Protein AF-A0A935G0Y0-F1 (afdb_monomer)

Radius of gyration: 30.8 Å; Cα contacts (8 Å, |Δi|>4): 189; chains: 1; bounding box: 81×38×90 Å

Secondary structure (DSSP, 8-state):
----------------SS--S-S-------------S--TTSTTTTHHHHHHHHHTS--PPPTTHHHHHHHHHHHHHHHHHHHHHHH-HHHHHHHHHHHHTT--HHHHHHHH-S--TT-SEEEESS-SSSSEEEEEE-SSTTEEEEEEE-S-SSSEEEEEEEEPPP----

pLDDT: mean 74.21, std 23.84, range [34.72, 98.06]

Mean predicted aligned error: 16.22 Å

Sequence (170 aa):
MKDVAGSDCNHNESSSDMIALARAVHIRLYIYPPVRERNLTMIRMTLPLLTACVLLACSSPNPDAGKTEALKRAVQQAHKLFEMTQADSMANASFYSLHQMGGTGIHYLVASLPDRDVIECYEEGKPKGPWCVVVRNGPGDMDITIEGYGAQTDSPVVSRVARLGEPKRF

Foldseek 3Di:
DDDDDDDDDDDDDDPDPPPPDPDDDDDPPDDDDDDDDDPPPPVVPPVVVVVVVVVVPPCDPDPCPLLLVLLVVLLVVLQVLQQVLAVDVVSVVVVVVCVVVVHDSQNSSVVPDPDCPSFVAEEEDFDPAASHWYWYDDPDPQKIKIFTGHNDRPDGPDIDIHGHHDNDDD

Structure (mmCIF, N/CA/C/O backbone):
data_AF-A0A935G0Y0-F1
#
_entry.id   AF-A0A935G0Y0-F1
#
loop_
_atom_site.group_PDB
_atom_site.id
_atom_site.type_symbol
_atom_site.label_atom_id
_atom_site.label_alt_id
_atom_site.label_comp_id
_atom_site.label_asym_id
_atom_site.label_entity_id
_atom_site.label_seq_id
_atom_site.pdbx_PDB_ins_code
_atom_site.Cartn_x
_atom_site.Cartn_y
_atom_site.Cartn_z
_atom_site.occupancy
_atom_site.B_iso_or_equiv
_atom_site.auth_seq_id
_atom_site.auth_comp_id
_atom_site.auth_asym_id
_atom_site.auth_atom_id
_atom_site.pdbx_PDB_model_num
ATOM 1 N N . MET A 1 1 ? 19.397 -6.035 69.746 1.00 39.53 1 MET A N 1
ATOM 2 C CA . MET A 1 1 ? 19.226 -4.612 70.119 1.00 39.53 1 MET A CA 1
ATOM 3 C C . MET A 1 1 ? 18.164 -4.071 69.185 1.00 39.53 1 MET A C 1
ATOM 5 O O . MET A 1 1 ? 18.361 -4.165 67.985 1.00 39.53 1 MET A O 1
ATOM 9 N N . LYS A 1 2 ? 16.936 -3.965 69.702 1.00 39.53 2 LYS A N 1
ATOM 10 C CA . LYS A 1 2 ? 16.273 -2.690 70.040 1.00 39.53 2 LYS A CA 1
ATOM 11 C C . LYS A 1 2 ? 16.147 -1.800 68.795 1.00 39.53 2 LYS A C 1
ATOM 13 O O . LYS A 1 2 ? 17.167 -1.314 68.332 1.00 39.53 2 LYS A O 1
ATOM 18 N N . ASP A 1 3 ? 15.006 -1.738 68.115 1.00 34.81 3 ASP A N 1
ATOM 19 C CA . ASP A 1 3 ? 13.666 -1.265 68.530 1.00 34.81 3 ASP A CA 1
ATOM 20 C C . ASP A 1 3 ? 13.423 0.167 68.033 1.00 34.81 3 ASP A C 1
ATOM 22 O O . ASP A 1 3 ? 14.221 1.044 68.348 1.00 34.81 3 ASP A O 1
ATOM 26 N N . VAL A 1 4 ? 12.253 0.346 67.389 1.00 43.53 4 VAL A N 1
ATOM 27 C CA . VAL A 1 4 ? 11.274 1.436 67.639 1.00 43.53 4 VAL A CA 1
ATOM 28 C C . VAL A 1 4 ? 11.680 2.825 67.104 1.00 43.53 4 VAL A C 1
ATOM 30 O O . VAL A 1 4 ? 12.826 3.228 67.202 1.00 43.53 4 VAL A O 1
ATOM 33 N N . ALA A 1 5 ? 10.848 3.669 66.494 1.00 40.69 5 ALA A N 1
ATOM 34 C CA . ALA A 1 5 ? 9.405 3.844 66.282 1.00 40.69 5 ALA A CA 1
ATOM 35 C C . ALA A 1 5 ? 9.252 4.568 64.918 1.00 40.69 5 ALA A C 1
ATOM 37 O O . ALA A 1 5 ? 10.201 5.198 64.465 1.00 40.69 5 ALA A O 1
ATOM 38 N N . GLY A 1 6 ? 8.128 4.594 64.211 1.00 34.72 6 GLY A N 1
ATOM 39 C CA . GLY A 1 6 ? 6.749 4.305 64.579 1.00 34.72 6 GLY A CA 1
ATOM 40 C C . GLY A 1 6 ? 5.828 5.406 64.031 1.00 34.72 6 GLY A C 1
ATOM 41 O O . GLY A 1 6 ? 6.295 6.476 63.640 1.00 34.72 6 GLY A O 1
ATOM 42 N N . SER A 1 7 ? 4.527 5.115 64.099 1.00 37.47 7 SER A N 1
ATOM 43 C CA . SER A 1 7 ? 3.366 5.994 63.893 1.00 37.47 7 SER A CA 1
ATOM 44 C C . SER A 1 7 ? 2.944 6.202 62.431 1.00 37.47 7 SER A C 1
ATOM 46 O O . SER A 1 7 ? 3.523 7.009 61.714 1.00 37.47 7 SER A O 1
ATOM 48 N N . ASP A 1 8 ? 2.049 5.385 61.869 1.00 39.25 8 ASP A N 1
ATOM 49 C CA . ASP A 1 8 ? 0.606 5.188 62.150 1.00 39.25 8 ASP A CA 1
ATOM 50 C C . ASP A 1 8 ? -0.284 6.378 61.766 1.00 39.25 8 ASP A C 1
ATOM 52 O O . ASP A 1 8 ? -0.199 7.445 62.371 1.00 39.25 8 ASP A O 1
ATOM 56 N N . CYS A 1 9 ? -1.190 6.127 60.810 1.00 34.88 9 CYS A N 1
ATOM 57 C CA . CYS A 1 9 ? -2.666 6.177 60.913 1.00 34.88 9 CYS A CA 1
ATOM 58 C C . CYS A 1 9 ? -3.256 6.509 59.517 1.00 34.88 9 CYS A C 1
ATOM 60 O O . CYS A 1 9 ? -3.007 7.591 59.007 1.00 34.88 9 CYS A O 1
ATOM 62 N N . ASN A 1 10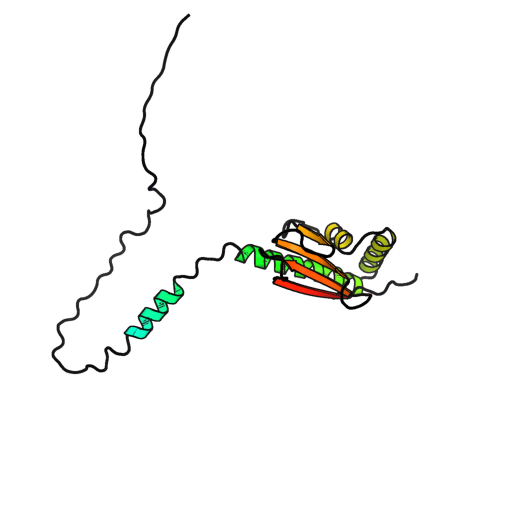 ? -3.871 5.591 58.761 1.00 36.44 10 ASN A N 1
ATOM 63 C CA . ASN A 1 10 ? -5.182 4.926 58.911 1.00 36.44 10 ASN A CA 1
ATOM 64 C C . ASN A 1 10 ? -6.326 5.649 58.149 1.00 36.44 10 ASN A C 1
ATOM 66 O O . ASN A 1 10 ? -6.361 6.873 58.130 1.00 36.44 10 ASN A O 1
ATOM 70 N N . HIS A 1 11 ? -7.294 4.851 57.665 1.00 37.62 11 HIS A N 1
ATOM 71 C CA . HIS A 1 11 ? -8.537 5.141 56.907 1.00 37.62 11 HIS A CA 1
ATOM 72 C C . HIS A 1 11 ? -8.355 5.123 55.378 1.00 37.62 11 HIS A C 1
ATOM 74 O O . HIS A 1 11 ? -7.794 6.042 54.801 1.00 37.62 11 HIS A O 1
ATOM 80 N N . ASN A 1 12 ? -8.610 4.020 54.668 1.00 36.00 12 ASN A N 1
ATOM 81 C CA . ASN A 1 12 ? -9.831 3.209 54.539 1.00 36.00 12 ASN A CA 1
ATOM 82 C C . ASN A 1 12 ? -10.977 3.964 53.840 1.00 36.00 12 ASN A C 1
ATOM 84 O O . ASN A 1 12 ? -11.366 5.046 54.258 1.00 36.00 12 ASN A O 1
ATOM 88 N N . GLU A 1 13 ? -11.515 3.280 52.832 1.00 35.22 13 GLU A N 1
ATOM 89 C CA . GLU A 1 13 ? -12.767 3.510 52.107 1.00 35.22 13 GLU A CA 1
ATOM 90 C C . GLU A 1 13 ? -12.809 4.389 50.846 1.00 35.22 13 GLU A C 1
ATOM 92 O O . GLU A 1 13 ? -12.416 5.547 50.785 1.00 35.22 13 GLU A O 1
ATOM 97 N N . SER A 1 14 ? -13.504 3.772 49.888 1.00 40.97 14 SER A N 1
ATOM 98 C CA . SER A 1 14 ? -14.473 4.380 48.986 1.00 40.97 14 SER A CA 1
ATOM 99 C C . SER A 1 14 ? -13.982 4.782 47.601 1.00 40.97 14 SER A C 1
ATOM 101 O O . SER A 1 14 ? -13.771 5.936 47.245 1.00 40.97 14 SER A O 1
ATOM 103 N N . SER A 1 15 ? -13.923 3.741 46.770 1.00 46.38 15 SER A N 1
ATOM 104 C CA . SER A 1 15 ? -14.570 3.679 45.455 1.00 46.38 15 SER A CA 1
ATOM 105 C C . SER A 1 15 ? -15.787 4.623 45.323 1.00 46.38 15 SER A C 1
ATOM 107 O O . SER A 1 15 ? -16.926 4.197 45.482 1.00 46.38 15 SER A O 1
ATOM 109 N N . SER A 1 16 ? -15.567 5.919 45.070 1.00 40.09 16 SER A N 1
ATOM 110 C CA . SER A 1 16 ? -16.674 6.866 44.830 1.00 40.09 16 SER A CA 1
ATOM 111 C C . SER A 1 16 ? -16.300 8.219 44.198 1.00 40.09 16 SER A C 1
ATOM 113 O O . SER A 1 16 ? -17.140 9.107 44.197 1.00 40.09 16 SER A O 1
ATOM 115 N N . ASP A 1 17 ? -15.123 8.389 43.582 1.00 42.69 17 ASP A N 1
ATOM 116 C CA . ASP A 1 17 ? -14.662 9.724 43.126 1.00 42.69 17 ASP A CA 1
ATOM 117 C C . ASP A 1 17 ? -14.536 9.927 41.606 1.00 42.69 17 ASP A C 1
ATOM 119 O O . ASP A 1 17 ? -13.769 10.756 41.130 1.00 42.69 17 ASP A O 1
ATOM 123 N N . MET A 1 18 ? -15.354 9.236 40.809 1.00 37.00 18 MET A N 1
ATOM 124 C CA . MET A 1 18 ? -15.540 9.578 39.384 1.00 37.00 18 MET A CA 1
ATOM 125 C C . MET A 1 18 ? -17.025 9.687 38.998 1.00 37.00 18 MET A C 1
ATOM 127 O O . MET A 1 18 ? -17.403 9.480 37.849 1.00 37.00 18 MET A O 1
ATOM 131 N N . ILE A 1 19 ? -17.888 10.034 39.962 1.00 40.00 19 ILE A N 1
ATOM 132 C CA . ILE A 1 19 ? -19.281 10.458 39.719 1.00 40.00 19 ILE A CA 1
ATOM 133 C C . ILE A 1 19 ? -19.514 11.795 40.434 1.00 40.00 19 ILE A C 1
ATOM 135 O O . ILE A 1 19 ? -20.457 11.992 41.194 1.00 40.00 19 ILE A O 1
ATOM 139 N N . ALA A 1 20 ? -18.617 12.744 40.197 1.00 42.59 20 ALA A N 1
ATOM 140 C CA . ALA A 1 20 ? -18.758 14.116 40.651 1.00 42.59 20 ALA A CA 1
ATOM 141 C C . ALA A 1 20 ? -18.825 15.037 39.434 1.00 42.59 20 ALA A C 1
ATOM 143 O O . ALA A 1 20 ? -17.860 15.723 39.145 1.00 42.59 20 ALA A O 1
ATOM 144 N N . LEU A 1 21 ? -19.950 15.019 38.702 1.00 41.53 21 LEU A N 1
ATOM 145 C CA . LEU A 1 21 ? -20.467 16.203 37.987 1.00 41.53 21 LEU A CA 1
ATOM 146 C C . LEU A 1 21 ? -21.895 16.006 37.423 1.00 41.53 21 LEU A C 1
ATOM 148 O O . LEU A 1 21 ? -22.202 16.404 36.305 1.00 41.53 21 LEU A O 1
ATOM 152 N N . ALA A 1 22 ? -22.802 15.385 38.187 1.00 37.88 22 ALA A N 1
ATOM 153 C CA . ALA A 1 22 ? -24.200 15.202 37.762 1.00 37.88 22 ALA A CA 1
ATOM 154 C C . ALA A 1 22 ? -25.230 15.574 38.839 1.00 37.88 22 ALA A C 1
ATOM 156 O O . ALA A 1 22 ? -26.322 15.008 38.895 1.00 37.88 22 ALA A O 1
ATOM 157 N N . ARG A 1 23 ? -24.911 16.533 39.716 1.00 44.75 23 ARG A N 1
ATOM 158 C CA . ARG A 1 23 ? -25.906 17.107 40.627 1.00 44.75 23 ARG A CA 1
ATOM 159 C C . ARG A 1 23 ? -25.837 18.628 40.621 1.00 44.75 23 ARG A C 1
ATOM 161 O O . ARG A 1 23 ? -24.797 19.205 40.901 1.00 44.75 23 ARG A O 1
ATOM 168 N N . ALA A 1 24 ? -27.008 19.207 40.364 1.00 44.66 24 ALA A N 1
ATOM 169 C CA . ALA A 1 24 ? -27.386 20.612 40.485 1.00 44.66 24 ALA A CA 1
ATOM 170 C C . ALA A 1 24 ? -27.078 21.535 39.292 1.00 44.66 24 ALA A C 1
ATOM 172 O O . ALA A 1 24 ? -26.251 22.431 39.387 1.00 44.66 24 ALA A O 1
ATOM 173 N N . VAL A 1 25 ? -27.900 21.447 38.240 1.00 39.75 25 VAL A N 1
ATOM 174 C CA . VAL A 1 25 ? -28.434 22.676 37.627 1.00 39.75 25 VAL A CA 1
ATOM 175 C C . VAL A 1 25 ? -29.951 22.542 37.504 1.00 39.75 25 VAL A C 1
ATOM 177 O O . VAL A 1 25 ? -30.484 21.655 36.844 1.00 39.75 25 VAL A O 1
ATOM 180 N N . HIS A 1 26 ? -30.622 23.413 38.251 1.00 37.56 26 HIS A N 1
ATOM 181 C CA . HIS A 1 26 ? -32.061 23.570 38.413 1.00 37.56 26 HIS A CA 1
ATOM 182 C C . HIS A 1 26 ? -32.840 23.559 37.089 1.00 37.56 26 HIS A C 1
ATOM 184 O O . HIS A 1 26 ? -32.754 24.504 36.306 1.00 37.56 26 HIS A O 1
ATOM 190 N N . ILE A 1 27 ? -33.727 22.578 36.908 1.00 43.47 27 ILE A N 1
ATOM 191 C CA . ILE A 1 27 ? -34.832 22.696 35.953 1.00 43.47 27 ILE A CA 1
ATOM 192 C C . ILE A 1 27 ? -36.008 23.334 36.700 1.00 43.47 27 ILE A C 1
ATOM 194 O O . ILE A 1 27 ? -36.729 22.676 37.449 1.00 43.47 27 ILE A O 1
ATOM 198 N N . ARG A 1 28 ? -36.200 24.645 36.519 1.00 40.91 28 ARG A N 1
ATOM 199 C CA . ARG A 1 28 ? -37.453 25.326 36.880 1.00 40.91 28 ARG A CA 1
ATOM 200 C C . ARG A 1 28 ? -38.533 24.881 35.886 1.00 40.91 28 ARG A C 1
ATOM 202 O O . ARG A 1 28 ? -38.695 25.480 34.827 1.00 40.91 28 ARG A O 1
ATOM 209 N N . LEU A 1 29 ? -39.257 23.815 36.216 1.00 35.78 29 LEU A N 1
ATOM 210 C CA . LEU A 1 29 ? -40.496 23.451 35.530 1.00 35.78 29 LEU A CA 1
ATOM 211 C C . LEU A 1 29 ? -41.572 24.479 35.900 1.00 35.78 29 LEU A C 1
ATOM 213 O O . LEU A 1 29 ? -42.093 24.479 37.014 1.00 35.78 29 LEU A O 1
ATOM 217 N N . TYR A 1 30 ? -41.881 25.379 34.969 1.00 39.03 30 TYR A N 1
ATOM 218 C CA . TYR A 1 30 ? -43.071 26.221 35.044 1.00 39.03 30 TYR A CA 1
ATOM 219 C C . TYR A 1 30 ? -44.308 25.324 34.916 1.00 39.03 30 TYR A C 1
ATOM 221 O O . TYR A 1 30 ? -44.596 24.789 33.846 1.00 39.03 30 TYR A O 1
ATOM 229 N N . ILE A 1 31 ? -45.027 25.148 36.023 1.00 42.94 31 ILE A N 1
ATOM 230 C CA . ILE A 1 31 ? -46.326 24.478 36.058 1.00 42.94 31 ILE A CA 1
ATOM 231 C C . ILE A 1 31 ? -47.330 25.394 35.346 1.00 42.94 31 ILE A C 1
ATOM 233 O O . ILE A 1 31 ? -47.669 26.467 35.846 1.00 42.94 31 ILE A O 1
ATOM 237 N N . TYR A 1 32 ? -47.770 24.985 34.156 1.00 38.50 32 TYR A N 1
ATOM 238 C CA . TYR A 1 32 ? -48.890 25.604 33.445 1.00 38.50 32 TYR A CA 1
ATOM 239 C C . TYR A 1 32 ? -50.203 25.379 34.228 1.00 38.50 32 TYR A C 1
ATOM 241 O O . TYR A 1 32 ? -50.387 24.305 34.805 1.00 38.50 32 TYR A O 1
ATOM 249 N N . PRO A 1 33 ? -51.126 26.359 34.260 1.00 46.84 33 PRO A N 1
ATOM 250 C CA . PRO A 1 33 ? -52.405 26.236 34.960 1.00 46.84 33 PRO A CA 1
ATOM 251 C C . PRO A 1 33 ? -53.339 25.212 34.284 1.00 46.84 33 PRO A C 1
ATOM 253 O O . PRO A 1 33 ? -53.135 24.864 33.118 1.00 46.84 33 PRO A O 1
ATOM 256 N N . PRO A 1 34 ? -54.390 24.737 34.982 1.00 45.28 34 PRO A N 1
ATOM 257 C CA . PRO A 1 34 ? -55.296 23.729 34.444 1.00 45.28 34 PRO A CA 1
ATOM 258 C C . PRO A 1 34 ? -56.140 24.321 33.309 1.00 45.28 34 PRO A C 1
ATOM 260 O O . PRO A 1 34 ? -57.015 25.160 33.532 1.00 45.28 34 PRO A O 1
ATOM 263 N N . VAL A 1 35 ? -55.886 23.886 32.072 1.00 48.75 35 VAL A N 1
ATOM 264 C CA . VAL A 1 35 ? -56.689 24.281 30.910 1.00 48.75 35 VAL A CA 1
ATOM 265 C C . VAL A 1 35 ? -57.900 23.363 30.815 1.00 48.75 35 VAL A C 1
ATOM 267 O O . VAL A 1 35 ? -57.814 22.190 30.459 1.00 48.75 35 VAL A O 1
ATOM 270 N N . ARG A 1 36 ? -59.040 23.953 31.170 1.00 47.56 36 ARG A N 1
ATOM 271 C CA . ARG A 1 36 ? -60.396 23.461 30.948 1.00 47.56 36 ARG A CA 1
ATOM 272 C C . ARG A 1 36 ? -60.577 23.021 29.492 1.00 47.56 36 ARG A C 1
ATOM 274 O O . ARG A 1 36 ? -60.188 23.734 28.572 1.00 47.56 36 ARG A O 1
ATOM 281 N N . GLU A 1 37 ? -61.193 21.854 29.338 1.00 51.06 37 GLU A N 1
ATOM 282 C CA . GLU A 1 37 ? -61.611 21.188 28.103 1.00 51.06 37 GLU A CA 1
ATOM 283 C C . GLU A 1 37 ? -61.836 22.121 26.904 1.00 51.06 37 GLU A C 1
ATOM 285 O O . GLU A 1 37 ? -62.829 22.846 26.850 1.00 51.06 37 GLU A O 1
ATOM 290 N N . ARG A 1 38 ? -60.910 22.068 25.941 1.00 48.44 38 ARG A N 1
ATOM 291 C CA . ARG A 1 38 ? -61.087 22.275 24.489 1.00 48.44 38 ARG A CA 1
ATOM 292 C C . ARG A 1 38 ? -59.686 22.275 23.873 1.00 48.44 38 ARG A C 1
ATOM 294 O O . ARG A 1 38 ? -58.893 23.143 24.208 1.00 48.44 38 ARG A O 1
ATOM 301 N N . ASN A 1 39 ? -59.415 21.322 22.975 1.00 44.38 39 ASN A N 1
ATOM 302 C CA . ASN A 1 39 ? -58.200 21.145 22.145 1.00 44.38 39 ASN A CA 1
ATOM 303 C C . ASN A 1 39 ? -57.325 19.925 22.485 1.00 44.38 39 ASN A C 1
ATOM 305 O O . ASN A 1 39 ? -56.141 20.030 22.794 1.00 44.38 39 ASN A O 1
ATOM 309 N N . LEU A 1 40 ? -57.900 18.734 22.288 1.00 47.12 40 LEU A N 1
ATOM 310 C CA . LEU A 1 40 ? -57.194 17.445 22.214 1.00 47.12 40 LEU A CA 1
ATOM 311 C C . LEU A 1 40 ? -56.223 17.319 21.012 1.00 47.12 40 LEU A C 1
ATOM 313 O O . LEU A 1 40 ? -55.554 16.300 20.860 1.00 47.12 40 LEU A O 1
ATOM 317 N N . THR A 1 41 ? -56.142 18.316 20.130 1.00 45.66 41 THR A N 1
ATOM 318 C CA . THR A 1 41 ? -55.368 18.262 18.878 1.00 45.66 41 THR A CA 1
ATOM 319 C C . THR A 1 41 ? -53.908 18.702 19.009 1.00 45.66 41 THR A C 1
ATOM 321 O O . THR A 1 41 ? -53.107 18.347 18.151 1.00 45.66 41 THR A O 1
ATOM 324 N N . MET A 1 42 ? -53.517 19.409 20.076 1.00 44.75 42 MET A N 1
ATOM 325 C CA . MET A 1 42 ? -52.153 19.958 20.208 1.00 44.75 42 MET A CA 1
ATOM 326 C C . MET A 1 42 ? -51.176 19.039 20.974 1.00 44.75 42 MET A C 1
ATOM 328 O O . MET A 1 42 ? -49.969 19.251 20.942 1.00 44.75 42 MET A O 1
ATOM 332 N N . ILE A 1 43 ? -51.668 17.971 21.613 1.00 45.06 43 ILE A N 1
ATOM 333 C CA . ILE A 1 43 ? -50.838 17.009 22.372 1.00 45.06 43 ILE A CA 1
ATOM 334 C C . ILE A 1 43 ? -50.196 15.947 21.453 1.00 45.06 43 ILE A C 1
ATOM 336 O O . ILE A 1 43 ? -49.221 15.298 21.821 1.00 45.06 43 ILE A O 1
ATOM 340 N N . ARG A 1 44 ? -50.672 15.798 20.208 1.00 45.16 44 ARG A N 1
ATOM 341 C CA . ARG A 1 44 ? -50.133 14.818 19.244 1.00 45.16 44 ARG A CA 1
ATOM 342 C C . ARG A 1 44 ? -48.814 15.222 18.568 1.00 45.16 44 ARG A C 1
ATOM 344 O O . ARG A 1 44 ? -48.257 14.396 17.855 1.00 45.16 44 ARG A O 1
ATOM 351 N N . MET A 1 45 ? -48.298 16.437 18.782 1.00 45.66 45 MET A N 1
ATOM 352 C CA . MET A 1 45 ? -47.089 16.926 18.089 1.00 45.66 45 MET A CA 1
ATOM 353 C C . MET A 1 45 ? -45.848 17.129 18.966 1.00 45.66 45 MET A C 1
ATOM 355 O O . MET A 1 45 ? -44.759 17.297 18.427 1.00 45.66 45 MET A O 1
ATOM 359 N N . THR A 1 46 ? -45.955 17.061 20.293 1.00 47.94 46 THR A N 1
ATOM 360 C CA . THR A 1 46 ? -44.796 17.231 21.195 1.00 47.94 46 THR A CA 1
ATOM 361 C C . THR A 1 46 ? -44.120 15.916 21.584 1.00 47.94 46 THR A C 1
ATOM 363 O O . THR A 1 46 ? -42.955 15.917 21.973 1.00 47.94 46 THR A O 1
ATOM 366 N N . LEU A 1 47 ? -44.807 14.782 21.412 1.00 43.84 47 LEU A N 1
ATOM 367 C CA . LEU A 1 47 ? -44.256 13.450 21.664 1.00 43.84 47 LEU A CA 1
ATOM 368 C C . LEU A 1 47 ? -43.127 13.013 20.696 1.00 43.84 47 LEU A C 1
ATOM 370 O O . LEU A 1 47 ? -42.166 12.432 21.193 1.00 43.84 47 LEU A O 1
ATOM 374 N N . PRO A 1 48 ? -43.151 13.303 19.372 1.00 51.50 48 PRO A N 1
ATOM 375 C CA . PRO A 1 48 ? -42.095 12.839 18.464 1.00 51.50 48 PRO A CA 1
ATOM 376 C C . PRO A 1 48 ? -40.766 13.599 18.609 1.00 51.50 48 PRO A C 1
ATOM 378 O O . PRO A 1 48 ? -39.719 13.071 18.241 1.00 51.50 48 PRO A O 1
ATOM 381 N N . LEU A 1 49 ? -40.773 14.820 19.159 1.00 47.84 49 LEU A N 1
ATOM 382 C CA . LEU A 1 49 ? -39.556 15.632 19.285 1.00 47.84 49 LEU A CA 1
ATOM 383 C C . LEU A 1 49 ? -38.660 15.162 20.444 1.00 47.84 49 LEU A C 1
ATOM 385 O O . LEU A 1 49 ? -37.437 15.222 20.358 1.00 47.84 49 LEU A O 1
ATOM 389 N N . LEU A 1 50 ? -39.266 14.643 21.516 1.00 47.53 50 LEU A N 1
ATOM 390 C CA . LEU A 1 50 ? -38.547 14.128 22.685 1.00 47.53 50 LEU A CA 1
ATOM 391 C C . LEU A 1 50 ? -37.972 12.722 22.442 1.00 47.53 50 LEU A C 1
ATOM 393 O O . LEU A 1 50 ? -36.919 12.394 22.986 1.00 47.53 50 LEU A O 1
ATOM 397 N N . THR A 1 51 ? -38.596 11.916 21.572 1.00 51.47 51 THR A N 1
ATOM 398 C CA . THR A 1 51 ? -38.057 10.605 21.157 1.00 51.47 51 THR A CA 1
ATOM 399 C C . THR A 1 51 ? -36.814 10.741 20.270 1.00 51.47 51 THR A C 1
ATOM 401 O O . THR A 1 51 ? -35.916 9.907 20.348 1.00 51.47 51 THR A O 1
ATOM 404 N N . ALA A 1 52 ? -36.715 11.814 19.475 1.00 51.00 52 ALA A N 1
ATOM 405 C CA . ALA A 1 52 ? -35.546 12.085 18.637 1.00 51.00 52 ALA A CA 1
ATOM 406 C C . ALA A 1 52 ? -34.282 12.419 19.458 1.00 51.00 52 ALA A C 1
ATOM 408 O O . ALA A 1 52 ? -33.186 11.998 19.098 1.00 51.00 52 ALA A O 1
ATOM 409 N N . CYS A 1 53 ? -34.421 13.111 20.595 1.00 48.84 53 CYS A N 1
ATOM 410 C CA . CYS A 1 53 ? -33.279 13.484 21.439 1.00 48.84 53 CYS A CA 1
ATOM 411 C C . CYS A 1 53 ? -32.687 12.308 22.238 1.00 48.84 53 CYS A C 1
ATOM 413 O O . CYS A 1 53 ? -31.487 12.299 22.496 1.00 48.84 53 CYS A O 1
ATOM 415 N N . VAL A 1 54 ? -33.490 11.301 22.604 1.00 50.72 54 VAL A N 1
ATOM 416 C CA . VAL A 1 54 ? -33.002 10.119 23.346 1.00 50.72 54 VAL A CA 1
ATOM 417 C C . VAL A 1 54 ? -32.221 9.158 22.437 1.00 50.72 54 VAL A C 1
ATOM 419 O O . VAL A 1 54 ? -31.284 8.513 22.898 1.00 50.72 54 VAL A O 1
ATOM 422 N N . LEU A 1 55 ? -32.515 9.121 21.131 1.00 49.41 55 LEU A 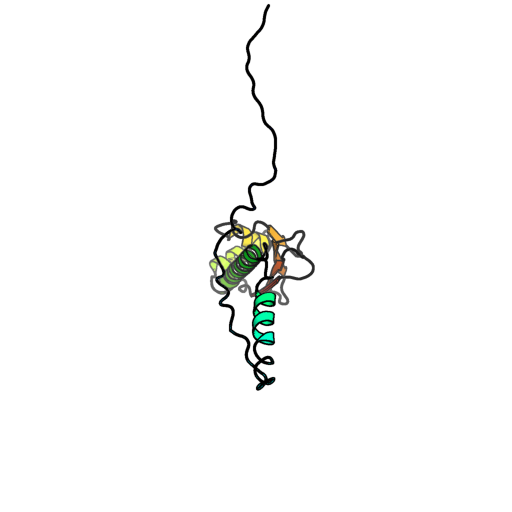N 1
ATOM 423 C CA . LEU A 1 55 ? -31.760 8.311 20.162 1.00 49.41 55 LEU A CA 1
ATOM 424 C C . LEU A 1 55 ? -30.383 8.904 19.803 1.00 49.41 55 LEU A C 1
ATOM 426 O O . LEU A 1 55 ? -29.493 8.164 19.393 1.00 49.41 55 LEU A O 1
ATOM 430 N N . LEU A 1 56 ? -30.179 10.212 19.994 1.00 50.84 56 LEU A N 1
ATOM 431 C CA . LEU A 1 56 ? -28.901 10.896 19.737 1.00 50.84 56 LEU A CA 1
ATOM 432 C C . LEU A 1 56 ? -27.908 10.823 20.913 1.00 50.84 56 LEU A C 1
ATOM 434 O O . LEU A 1 56 ? -26.742 11.162 20.741 1.00 50.84 56 LEU A O 1
ATOM 438 N N . ALA A 1 57 ? -28.336 10.371 22.096 1.00 48.22 57 ALA A N 1
ATOM 439 C CA . ALA A 1 57 ? -27.505 10.340 23.306 1.00 48.22 57 ALA A CA 1
ATOM 440 C C . ALA A 1 57 ? -26.765 9.003 23.543 1.00 48.22 57 ALA A C 1
ATOM 442 O O . ALA A 1 57 ? -26.001 8.894 24.500 1.00 48.22 57 ALA A O 1
ATOM 443 N N . CYS A 1 58 ? -26.961 7.991 22.688 1.00 45.56 58 CYS A N 1
ATOM 444 C CA . CYS A 1 58 ? -26.338 6.666 22.834 1.00 45.56 58 CYS A CA 1
ATOM 445 C C . CYS A 1 58 ? -25.152 6.401 21.893 1.00 45.56 58 CYS A C 1
ATOM 447 O O . CYS A 1 58 ? -24.645 5.281 21.866 1.00 45.56 58 CYS A O 1
ATOM 449 N N . SER A 1 59 ? -24.666 7.392 21.143 1.00 53.19 59 SER A N 1
ATOM 450 C CA . SER A 1 59 ? -23.395 7.252 20.428 1.00 53.19 59 SER A CA 1
ATOM 451 C C . SER A 1 59 ? -22.241 7.455 21.409 1.00 53.19 59 SER A C 1
ATOM 453 O O . SER A 1 59 ? -21.655 8.537 21.485 1.00 53.19 59 SER A O 1
ATOM 455 N N . SER A 1 60 ? -21.928 6.426 22.199 1.00 58.72 60 SER A N 1
ATOM 456 C CA . SER A 1 60 ? -20.631 6.366 22.865 1.00 58.72 60 SER A CA 1
ATOM 457 C C . SER A 1 60 ? -19.542 6.492 21.788 1.00 58.72 60 SER A C 1
ATOM 459 O O . SER A 1 60 ? -19.635 5.838 20.743 1.00 58.72 60 SER A O 1
ATOM 461 N N . PRO A 1 61 ? -18.539 7.369 21.968 1.00 63.75 61 PRO A N 1
ATOM 462 C CA . PRO A 1 61 ? -17.466 7.512 20.996 1.00 63.75 61 PRO A CA 1
ATOM 463 C C . PRO A 1 61 ? -16.769 6.159 20.841 1.00 63.75 61 PRO A C 1
ATOM 465 O O . PRO A 1 61 ? -16.256 5.607 21.814 1.00 63.75 61 PRO A O 1
ATOM 468 N N . ASN A 1 62 ? -16.796 5.608 19.625 1.00 68.12 62 ASN A N 1
ATOM 469 C CA . ASN A 1 62 ? -16.123 4.353 19.322 1.00 68.12 62 ASN A CA 1
ATOM 470 C C . ASN A 1 62 ? -14.615 4.548 19.583 1.00 68.12 62 ASN A C 1
ATOM 472 O O . ASN A 1 62 ? -14.004 5.372 18.892 1.00 68.12 62 ASN A O 1
ATOM 476 N N . PRO A 1 63 ? -14.005 3.830 20.547 1.00 73.50 63 PRO A N 1
ATOM 477 C CA . PRO A 1 63 ? -12.588 3.993 20.885 1.00 73.50 63 PRO A CA 1
ATOM 478 C C . PRO A 1 63 ? -11.656 3.723 19.691 1.00 73.50 63 PRO A C 1
ATOM 480 O O . PRO A 1 63 ? -10.519 4.192 19.673 1.00 73.50 63 PRO A O 1
ATOM 483 N N . ASP A 1 64 ? -12.150 3.038 18.658 1.00 81.19 64 ASP A N 1
ATOM 484 C CA . ASP A 1 64 ? -11.399 2.686 17.456 1.00 81.19 64 ASP A CA 1
ATOM 485 C C . ASP A 1 64 ? -11.516 3.705 16.309 1.00 81.19 64 ASP A C 1
ATOM 487 O O . ASP A 1 64 ? -10.867 3.554 15.267 1.00 81.19 64 ASP A O 1
ATOM 491 N N . ALA A 1 65 ? -12.301 4.777 16.476 1.00 81.69 65 ALA A N 1
ATOM 492 C CA . ALA A 1 65 ? -12.462 5.804 15.445 1.00 81.69 65 ALA A CA 1
ATOM 493 C C . ALA A 1 65 ? -11.117 6.461 15.074 1.00 81.69 65 ALA A C 1
ATOM 495 O O . ALA A 1 65 ? -10.796 6.607 13.895 1.00 81.69 65 ALA A O 1
ATOM 496 N N . GLY A 1 66 ? -10.283 6.776 16.072 1.00 87.81 66 GLY A N 1
ATOM 497 C CA . GLY A 1 66 ? -8.956 7.358 15.842 1.00 87.81 66 GLY A CA 1
ATOM 498 C C . GLY A 1 66 ? -8.001 6.414 15.103 1.00 87.81 66 GLY A C 1
ATOM 499 O O . GLY A 1 66 ? -7.292 6.837 14.188 1.00 87.81 66 GLY A O 1
ATOM 500 N N . LYS A 1 67 ? -8.028 5.119 15.442 1.00 91.06 67 LYS A N 1
ATOM 501 C CA . LYS A 1 67 ? -7.202 4.091 14.787 1.00 91.06 67 LYS A CA 1
ATOM 502 C C . LYS A 1 67 ? -7.622 3.859 13.342 1.00 91.06 67 LYS A C 1
ATOM 504 O O . LYS A 1 67 ? -6.775 3.702 12.471 1.00 91.06 67 LYS A O 1
ATOM 509 N N . THR A 1 68 ? -8.923 3.912 13.072 1.00 93.06 68 THR A N 1
ATOM 510 C CA . THR A 1 68 ? -9.469 3.783 11.716 1.00 93.06 68 THR A CA 1
ATOM 511 C C . THR A 1 68 ? -8.968 4.899 10.801 1.00 93.06 68 THR A C 1
ATOM 513 O O . THR A 1 68 ? -8.536 4.634 9.680 1.00 93.06 68 THR A O 1
ATOM 516 N N . GLU A 1 69 ? -8.962 6.145 11.274 1.00 92.19 69 GLU A N 1
ATOM 517 C CA . GLU A 1 69 ? -8.445 7.271 10.489 1.00 92.19 69 GLU A CA 1
ATOM 518 C C . GLU A 1 69 ? -6.914 7.247 10.350 1.00 92.19 69 GLU A C 1
ATOM 520 O O . GLU A 1 69 ? -6.377 7.621 9.305 1.00 92.19 69 GLU A O 1
ATOM 525 N N . ALA A 1 70 ? -6.182 6.766 11.359 1.00 91.62 70 ALA A N 1
ATOM 526 C CA . ALA A 1 70 ? -4.747 6.498 11.229 1.00 91.62 70 ALA A CA 1
ATOM 527 C C . ALA A 1 70 ? -4.466 5.436 10.150 1.00 91.62 70 ALA A C 1
ATOM 529 O O . ALA A 1 70 ? -3.656 5.667 9.254 1.00 91.62 70 ALA A O 1
ATOM 530 N N . LEU A 1 71 ? -5.216 4.333 10.160 1.00 94.50 71 LEU A N 1
ATOM 531 C CA . LEU A 1 71 ? -5.091 3.241 9.196 1.00 94.50 71 LEU A CA 1
ATOM 532 C C . LEU A 1 71 ? -5.364 3.703 7.759 1.00 94.50 71 LEU A C 1
ATOM 534 O O . LEU A 1 71 ? -4.582 3.413 6.854 1.00 94.50 71 LEU A O 1
ATOM 538 N N . LYS A 1 72 ? -6.431 4.482 7.539 1.00 95.31 72 LYS A N 1
ATOM 539 C CA . LYS A 1 72 ? -6.734 5.067 6.221 1.00 95.31 72 LYS A CA 1
ATOM 540 C C . LYS A 1 72 ? -5.606 5.965 5.718 1.00 95.31 72 LYS A C 1
ATOM 542 O O . LYS A 1 72 ? -5.261 5.903 4.539 1.00 95.31 72 LYS A O 1
ATOM 547 N N . ARG A 1 73 ? -5.017 6.782 6.598 1.00 93.38 73 ARG A N 1
ATOM 548 C CA . ARG A 1 73 ? -3.876 7.642 6.250 1.00 93.38 73 ARG A CA 1
ATOM 549 C C . ARG A 1 73 ? -2.639 6.824 5.895 1.00 93.38 73 ARG A C 1
ATOM 551 O O . ARG A 1 73 ? -2.023 7.124 4.877 1.00 93.38 73 ARG A O 1
ATOM 558 N N . ALA A 1 74 ? -2.326 5.780 6.660 1.00 93.62 74 ALA A N 1
ATOM 559 C CA . ALA A 1 74 ? -1.202 4.891 6.371 1.00 93.62 74 ALA A CA 1
ATOM 560 C C . ALA A 1 74 ? -1.361 4.198 5.006 1.00 93.62 74 ALA A C 1
ATOM 562 O O . ALA A 1 74 ? -0.443 4.210 4.189 1.00 93.62 74 ALA A O 1
ATOM 563 N N . VAL A 1 75 ? -2.558 3.684 4.702 1.00 95.62 75 VAL A N 1
ATOM 564 C CA . VAL A 1 75 ? -2.863 3.072 3.395 1.00 95.62 75 VAL A CA 1
ATOM 565 C C . VAL A 1 75 ? -2.749 4.093 2.261 1.00 95.62 75 VAL A C 1
ATOM 567 O O . VAL A 1 75 ? -2.186 3.785 1.214 1.00 95.62 75 VAL A O 1
ATOM 570 N N . GLN A 1 76 ? -3.219 5.326 2.466 1.00 95.44 76 GLN A N 1
ATOM 571 C CA . GLN A 1 76 ? -3.092 6.397 1.476 1.00 95.44 76 GLN A CA 1
ATOM 572 C C . GLN A 1 76 ? -1.630 6.812 1.243 1.00 95.44 76 GLN A C 1
ATOM 574 O O . GLN A 1 76 ? -1.239 7.073 0.105 1.00 95.44 76 GLN A O 1
ATOM 579 N N . GLN A 1 77 ? -0.817 6.877 2.299 1.00 93.75 77 GLN A N 1
ATOM 580 C CA . GLN A 1 77 ? 0.616 7.162 2.197 1.00 93.75 77 GLN A CA 1
ATOM 581 C C . GLN A 1 77 ? 1.342 6.055 1.432 1.00 93.75 77 GLN A C 1
ATOM 583 O O . GLN A 1 77 ? 2.070 6.355 0.489 1.00 93.75 77 GLN A O 1
ATOM 588 N N . ALA A 1 78 ? 1.085 4.793 1.781 1.00 94.50 78 ALA A N 1
ATOM 589 C CA . ALA A 1 78 ? 1.634 3.639 1.080 1.00 94.50 78 ALA A CA 1
ATOM 590 C C . ALA A 1 78 ? 1.232 3.627 -0.403 1.00 94.50 78 ALA A C 1
ATOM 592 O O . ALA A 1 78 ? 2.081 3.446 -1.271 1.00 94.50 78 ALA A O 1
ATOM 593 N N . HIS A 1 79 ? -0.039 3.900 -0.709 1.00 96.31 79 HIS A N 1
ATOM 594 C CA . HIS A 1 79 ? -0.521 4.017 -2.085 1.00 96.31 79 HIS A CA 1
ATOM 595 C C . HIS A 1 79 ? 0.242 5.081 -2.875 1.00 96.31 79 HIS A C 1
ATOM 597 O O . HIS A 1 79 ? 0.786 4.786 -3.936 1.00 96.31 79 HIS A O 1
ATOM 603 N N . LYS A 1 80 ? 0.348 6.298 -2.326 1.00 94.81 80 LYS A N 1
ATOM 604 C CA . LYS A 1 80 ? 1.097 7.390 -2.958 1.00 94.81 80 LYS A CA 1
ATOM 605 C C . LYS A 1 80 ? 2.557 7.001 -3.192 1.00 94.81 80 LYS A C 1
ATOM 607 O O . LYS A 1 80 ? 3.126 7.352 -4.217 1.00 94.81 80 LYS A O 1
ATOM 612 N N . LEU A 1 81 ? 3.157 6.271 -2.256 1.00 94.00 81 LEU A N 1
ATOM 613 C CA . LEU A 1 81 ? 4.536 5.811 -2.349 1.00 94.00 81 LEU A CA 1
ATOM 614 C C . LEU A 1 81 ? 4.759 4.858 -3.526 1.00 94.00 81 LEU A C 1
ATOM 616 O O . LEU A 1 81 ? 5.713 5.031 -4.279 1.00 94.00 81 LEU A O 1
ATOM 620 N N . PHE A 1 82 ? 3.845 3.913 -3.740 1.00 95.62 82 PHE A N 1
ATOM 621 C CA . PHE A 1 82 ? 3.898 3.048 -4.915 1.00 95.62 82 PHE A CA 1
ATOM 622 C C . PHE A 1 82 ? 3.565 3.796 -6.209 1.00 95.62 82 PHE A C 1
ATOM 624 O O . PHE A 1 82 ? 4.249 3.582 -7.205 1.00 95.62 82 PHE A O 1
ATOM 631 N N . GLU A 1 83 ? 2.603 4.722 -6.216 1.00 94.62 83 GLU A N 1
ATOM 632 C CA . GLU A 1 83 ? 2.326 5.553 -7.401 1.00 94.62 83 GLU A CA 1
ATOM 633 C C . GLU A 1 83 ? 3.529 6.415 -7.811 1.00 94.62 83 GLU A C 1
ATOM 635 O O . GLU A 1 83 ? 3.772 6.617 -9.002 1.00 94.62 83 GLU A O 1
ATOM 640 N N . MET A 1 84 ? 4.337 6.880 -6.851 1.00 94.06 84 MET A N 1
ATOM 641 C CA . MET A 1 84 ? 5.567 7.616 -7.159 1.00 94.06 84 MET A CA 1
ATOM 642 C C . MET A 1 84 ? 6.562 6.782 -7.971 1.00 94.06 84 MET A C 1
ATOM 644 O O . MET A 1 84 ? 7.300 7.361 -8.762 1.00 94.06 84 MET A O 1
ATOM 648 N N . THR A 1 85 ? 6.551 5.446 -7.873 1.00 94.38 85 THR A N 1
ATOM 649 C CA . THR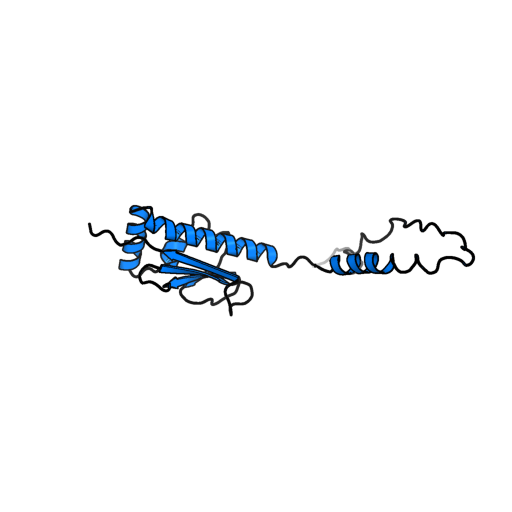 A 1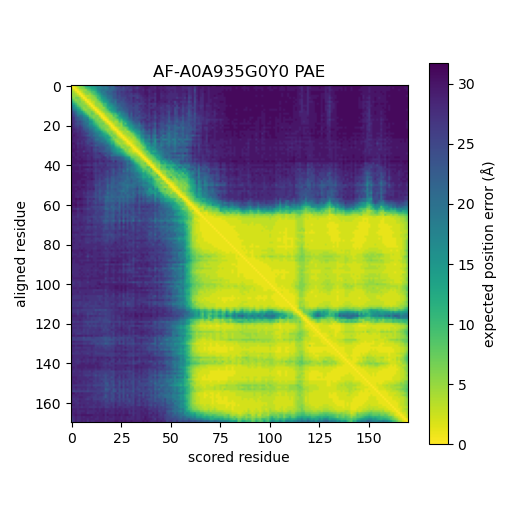 85 ? 7.392 4.590 -8.735 1.00 94.38 85 THR A CA 1
ATOM 650 C C . THR A 1 85 ? 7.032 4.725 -10.216 1.00 94.38 85 THR A C 1
ATOM 652 O O . THR A 1 85 ? 7.866 4.485 -11.081 1.00 94.38 85 THR A O 1
ATOM 655 N N . GLN A 1 86 ? 5.805 5.133 -10.538 1.00 93.12 86 GLN A N 1
ATOM 656 C CA . GLN A 1 86 ? 5.388 5.351 -11.918 1.00 93.12 86 GLN A CA 1
ATOM 657 C C . GLN A 1 86 ? 5.848 6.717 -12.444 1.00 93.12 86 GLN A C 1
ATOM 659 O O . GLN A 1 86 ? 6.233 6.840 -13.607 1.00 93.12 86 GLN A O 1
ATOM 664 N N . ALA A 1 87 ? 5.833 7.735 -11.582 1.00 91.62 87 ALA A N 1
ATOM 665 C CA . ALA A 1 87 ? 6.186 9.106 -11.940 1.00 91.62 87 ALA A CA 1
ATOM 666 C C . ALA A 1 87 ? 7.699 9.393 -11.868 1.00 91.62 87 ALA A C 1
ATOM 668 O O . ALA A 1 87 ? 8.201 10.219 -12.630 1.00 91.62 87 ALA A O 1
ATOM 669 N N . ASP A 1 88 ? 8.429 8.723 -10.974 1.00 93.88 88 ASP A N 1
ATOM 670 C CA . ASP A 1 88 ? 9.839 8.981 -10.680 1.00 93.88 88 ASP A CA 1
ATOM 671 C C . ASP A 1 88 ? 10.715 7.778 -11.062 1.00 93.88 88 ASP A C 1
ATOM 673 O O . ASP A 1 88 ? 10.616 6.684 -10.502 1.00 93.88 88 ASP A O 1
ATOM 677 N N . SER A 1 89 ? 11.632 7.995 -12.011 1.00 92.00 89 SER A N 1
ATOM 678 C CA . SER A 1 89 ? 12.553 6.958 -12.478 1.00 92.00 89 SER A CA 1
ATOM 679 C C . SER A 1 89 ? 13.506 6.433 -11.404 1.00 92.00 89 SER A C 1
ATOM 681 O O . SER A 1 89 ? 13.878 5.264 -11.471 1.00 92.00 89 SER A O 1
ATOM 683 N N . MET A 1 90 ? 13.910 7.257 -10.435 1.00 91.88 90 MET A N 1
ATOM 684 C CA . MET A 1 90 ? 14.775 6.828 -9.334 1.00 91.88 90 MET A CA 1
ATOM 685 C C . MET A 1 90 ? 14.005 5.973 -8.333 1.00 91.88 90 MET A C 1
ATOM 687 O O . MET A 1 90 ? 14.508 4.927 -7.918 1.00 91.88 90 MET A O 1
ATOM 691 N N . ALA A 1 91 ? 12.780 6.372 -7.981 1.00 93.19 91 ALA A N 1
ATOM 692 C CA . ALA A 1 91 ? 11.908 5.569 -7.123 1.00 93.19 91 ALA A CA 1
ATOM 693 C C . ALA A 1 91 ? 11.629 4.201 -7.764 1.00 93.19 91 ALA A C 1
ATOM 695 O O . ALA A 1 91 ? 11.768 3.166 -7.111 1.00 93.19 91 ALA A O 1
ATOM 696 N N . ASN A 1 92 ? 11.345 4.199 -9.069 1.00 94.44 92 ASN A N 1
ATOM 697 C CA . ASN A 1 92 ? 11.148 2.989 -9.854 1.00 94.44 92 ASN A CA 1
ATOM 698 C C . ASN A 1 92 ? 12.379 2.070 -9.844 1.00 94.44 92 ASN A C 1
ATOM 700 O O . ASN A 1 92 ? 12.291 0.892 -9.505 1.00 94.44 92 ASN A O 1
ATOM 704 N N . ALA A 1 93 ? 13.552 2.615 -10.180 1.00 93.12 93 ALA A N 1
ATOM 705 C CA . ALA A 1 93 ? 14.801 1.859 -10.198 1.00 93.12 93 ALA A CA 1
ATOM 706 C C . ALA A 1 93 ? 15.144 1.290 -8.813 1.00 93.12 93 ALA A C 1
ATOM 708 O O . ALA A 1 93 ? 15.599 0.152 -8.711 1.00 93.12 93 ALA A O 1
ATOM 709 N N . SER A 1 94 ? 14.874 2.050 -7.748 1.00 93.69 94 SER A N 1
ATOM 710 C CA . SER A 1 94 ? 15.078 1.609 -6.365 1.00 93.69 94 SER A CA 1
ATOM 711 C C . SER A 1 94 ? 14.176 0.426 -6.013 1.00 93.69 94 SER A C 1
ATOM 713 O O . SER A 1 94 ? 14.657 -0.562 -5.461 1.00 93.69 94 SER A O 1
ATOM 715 N N . PHE A 1 95 ? 12.892 0.491 -6.386 1.00 94.00 95 PHE A N 1
ATOM 716 C CA . PHE A 1 95 ? 11.950 -0.611 -6.194 1.00 94.00 95 PHE A CA 1
ATOM 717 C C . PHE A 1 95 ? 12.405 -1.882 -6.926 1.00 94.00 95 PHE A C 1
ATOM 719 O O . PHE A 1 95 ? 12.480 -2.951 -6.322 1.00 94.00 95 PHE A O 1
ATOM 726 N N . TYR A 1 96 ? 12.773 -1.778 -8.207 1.00 92.38 96 TYR A N 1
ATOM 727 C CA . TYR A 1 96 ? 13.218 -2.941 -8.980 1.00 92.38 96 TYR A CA 1
ATOM 728 C C . TYR A 1 96 ? 14.546 -3.516 -8.518 1.00 92.38 96 TYR A C 1
ATOM 730 O O . TYR A 1 96 ? 14.695 -4.734 -8.493 1.00 92.38 96 TYR A O 1
ATOM 738 N N . SER A 1 97 ? 15.499 -2.664 -8.147 1.00 93.56 97 SER A N 1
ATOM 739 C CA . SER A 1 97 ? 16.767 -3.110 -7.571 1.00 93.56 97 SER A CA 1
ATOM 740 C C . SER A 1 97 ? 16.515 -3.924 -6.302 1.00 93.56 97 SER A C 1
ATOM 742 O O . SER A 1 97 ? 17.004 -5.045 -6.167 1.00 93.56 97 SER A O 1
ATOM 744 N N . LEU A 1 98 ? 15.649 -3.420 -5.414 1.00 93.69 98 LEU A N 1
ATOM 745 C CA . LEU A 1 98 ? 15.229 -4.152 -4.224 1.00 93.69 98 LEU A CA 1
ATOM 746 C C . LEU A 1 98 ? 14.570 -5.492 -4.578 1.00 93.69 98 LEU A C 1
ATOM 748 O O . LEU A 1 98 ? 14.892 -6.509 -3.968 1.00 93.69 98 LEU A O 1
ATOM 752 N N . HIS A 1 99 ? 13.688 -5.511 -5.578 1.00 91.12 99 HIS A N 1
ATOM 753 C CA . HIS A 1 99 ? 13.017 -6.732 -6.010 1.00 91.12 99 HIS A CA 1
ATOM 754 C C . HIS A 1 99 ? 13.986 -7.779 -6.585 1.00 91.12 99 HIS A C 1
ATOM 756 O O . HIS A 1 99 ? 13.888 -8.958 -6.253 1.00 91.12 99 HIS A O 1
ATOM 762 N N . GLN A 1 100 ? 14.977 -7.359 -7.377 1.00 92.06 100 GLN A N 1
ATOM 763 C CA . GLN A 1 100 ? 16.024 -8.242 -7.910 1.00 92.06 100 GLN A CA 1
ATOM 764 C C . GLN A 1 100 ? 16.890 -8.869 -6.809 1.00 92.06 100 GLN A C 1
ATOM 766 O O . GLN A 1 100 ? 17.398 -9.974 -6.983 1.00 92.06 100 GLN A O 1
ATOM 771 N N . MET A 1 101 ? 17.021 -8.201 -5.660 1.00 93.38 101 MET A N 1
ATOM 772 C CA . MET A 1 101 ? 17.691 -8.735 -4.469 1.00 93.38 101 MET A CA 1
ATOM 773 C C . MET A 1 101 ? 16.792 -9.653 -3.617 1.00 93.38 101 MET A C 1
ATOM 775 O O . MET A 1 101 ? 17.190 -10.058 -2.527 1.00 93.38 101 MET A O 1
ATOM 779 N N . GLY A 1 102 ? 15.583 -9.982 -4.084 1.00 92.88 102 GLY A N 1
ATOM 780 C CA . GLY A 1 102 ? 14.613 -10.800 -3.351 1.00 92.88 102 GLY A CA 1
ATOM 781 C C . GLY A 1 102 ? 13.751 -10.016 -2.358 1.00 92.88 102 GLY A C 1
ATOM 782 O O . GLY A 1 102 ? 13.042 -10.618 -1.554 1.00 92.88 102 GLY A O 1
ATOM 783 N N . GLY A 1 103 ? 13.797 -8.682 -2.394 1.00 92.50 103 GLY A N 1
ATOM 784 C CA . GLY A 1 103 ? 12.897 -7.837 -1.622 1.00 92.50 103 GLY A CA 1
ATOM 785 C C . GLY A 1 103 ? 11.477 -7.807 -2.196 1.00 92.50 103 GLY A C 1
ATOM 786 O O . GLY A 1 103 ? 11.216 -8.155 -3.351 1.00 92.50 103 GLY A O 1
ATOM 787 N N . THR A 1 104 ? 10.536 -7.363 -1.369 1.00 93.12 104 THR A N 1
ATOM 788 C CA . THR A 1 104 ? 9.098 -7.356 -1.687 1.00 93.12 104 THR A CA 1
ATOM 789 C C . THR A 1 104 ? 8.505 -5.961 -1.498 1.00 93.12 104 THR A C 1
ATOM 791 O O . THR A 1 104 ? 9.176 -5.050 -1.004 1.00 93.12 104 THR A O 1
ATOM 794 N N . GLY A 1 105 ? 7.234 -5.771 -1.869 1.00 92.44 105 GLY A N 1
ATOM 795 C CA . GLY A 1 105 ? 6.559 -4.477 -1.724 1.00 92.44 105 GLY A CA 1
ATOM 796 C C . GLY A 1 105 ? 6.593 -3.938 -0.290 1.00 92.44 105 GLY A C 1
ATOM 797 O O . GLY A 1 105 ? 6.796 -2.741 -0.091 1.00 92.44 105 GLY A O 1
ATOM 798 N N . ILE A 1 106 ? 6.494 -4.814 0.716 1.00 94.44 106 ILE A N 1
ATOM 799 C CA . ILE A 1 106 ? 6.560 -4.393 2.121 1.00 94.44 106 ILE A CA 1
ATOM 800 C C . ILE A 1 106 ? 7.949 -3.869 2.500 1.00 94.44 106 ILE A C 1
ATOM 802 O O . ILE A 1 106 ? 8.051 -2.883 3.226 1.00 94.44 106 ILE A O 1
ATOM 806 N N . HIS A 1 107 ? 9.014 -4.474 1.962 1.00 94.00 107 HIS A N 1
ATOM 807 C CA . HIS A 1 107 ? 10.386 -4.029 2.197 1.00 94.00 107 HIS A CA 1
ATOM 808 C C . HIS A 1 107 ? 10.598 -2.620 1.641 1.00 94.00 107 HIS A C 1
ATOM 810 O O . HIS A 1 107 ? 11.164 -1.771 2.326 1.00 94.00 107 HIS A O 1
ATOM 816 N N . TYR A 1 108 ? 10.091 -2.354 0.432 1.00 94.31 108 TYR A N 1
ATOM 817 C CA . TYR A 1 108 ? 10.154 -1.022 -0.166 1.00 94.31 108 TYR A CA 1
ATOM 818 C C . TYR A 1 108 ? 9.385 0.003 0.665 1.00 94.31 108 TYR A C 1
ATOM 820 O O . TYR A 1 108 ? 9.913 1.073 0.968 1.00 94.31 108 TYR A O 1
ATOM 828 N N . LEU A 1 109 ? 8.158 -0.341 1.069 1.00 93.06 109 LEU A N 1
ATOM 829 C CA . LEU A 1 109 ? 7.307 0.531 1.868 1.00 93.06 109 LEU A CA 1
ATOM 830 C C . LEU A 1 109 ? 7.977 0.898 3.197 1.00 93.06 109 LEU A C 1
ATOM 832 O O . LEU A 1 109 ? 8.162 2.076 3.480 1.00 93.06 109 LEU A O 1
ATOM 836 N N . VAL A 1 110 ? 8.397 -0.095 3.984 1.00 91.31 110 VAL A N 1
ATOM 837 C CA . VAL A 1 110 ? 9.009 0.128 5.305 1.00 91.31 110 VAL A CA 1
ATOM 838 C C . VAL A 1 110 ? 10.339 0.882 5.205 1.00 91.31 110 VAL A C 1
ATOM 840 O O . VAL A 1 110 ? 10.657 1.660 6.102 1.00 91.31 110 VAL A O 1
ATOM 843 N N . ALA A 1 111 ? 11.109 0.684 4.130 1.00 90.94 111 ALA A N 1
ATOM 844 C CA . ALA A 1 111 ? 12.350 1.424 3.894 1.00 90.94 111 ALA A CA 1
ATOM 845 C C . ALA A 1 111 ? 12.117 2.888 3.485 1.00 90.94 111 ALA A C 1
ATOM 847 O O . ALA A 1 111 ? 12.993 3.724 3.695 1.00 90.94 111 ALA A O 1
ATOM 848 N N . SER A 1 112 ? 10.958 3.192 2.898 1.00 90.88 112 SER A N 1
ATOM 849 C CA . SER A 1 112 ? 10.661 4.502 2.309 1.00 90.88 112 SER A CA 1
ATOM 850 C C . SER A 1 112 ? 9.741 5.372 3.176 1.00 90.88 112 SER A C 1
ATOM 852 O O . SER A 1 112 ? 9.514 6.538 2.851 1.00 90.88 112 SER A O 1
ATOM 854 N N . LEU A 1 113 ? 9.194 4.830 4.268 1.00 86.25 113 LEU A N 1
ATOM 855 C CA . LEU A 1 113 ? 8.384 5.584 5.221 1.00 86.25 113 LEU A CA 1
ATOM 856 C C . LEU A 1 113 ? 9.293 6.398 6.161 1.00 86.25 113 LEU A C 1
ATOM 858 O O . LEU A 1 113 ? 10.102 5.799 6.871 1.00 86.25 113 LEU A O 1
ATOM 862 N N . PRO A 1 114 ? 9.163 7.739 6.191 1.00 73.56 114 PRO A N 1
ATOM 863 C CA . PRO A 1 114 ? 10.023 8.596 7.008 1.00 73.56 11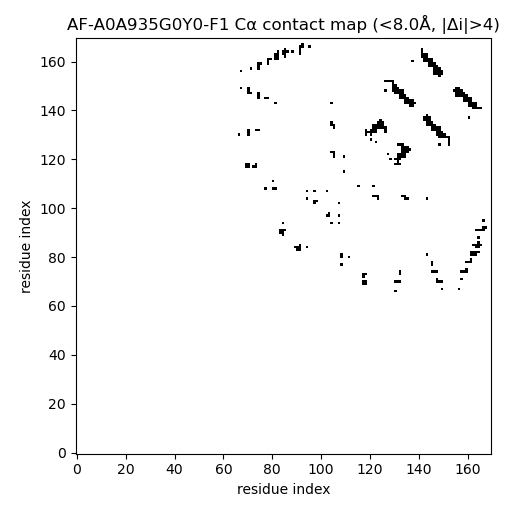4 PRO A CA 1
ATOM 864 C C . PRO A 1 114 ? 9.765 8.425 8.510 1.00 73.56 114 PRO A C 1
ATOM 866 O O . PRO A 1 114 ? 10.718 8.397 9.279 1.00 73.56 114 PRO A O 1
ATOM 869 N N . ASP A 1 115 ? 8.501 8.229 8.899 1.00 65.50 115 ASP A N 1
ATOM 870 C CA . ASP A 1 115 ? 8.076 8.025 10.284 1.00 65.50 115 ASP A CA 1
ATOM 871 C C . ASP A 1 115 ? 7.203 6.767 10.363 1.00 65.50 115 ASP A C 1
ATOM 873 O O . ASP A 1 115 ? 6.223 6.622 9.623 1.00 65.50 115 ASP A O 1
ATOM 877 N N . ARG A 1 116 ? 7.543 5.838 11.263 1.00 63.09 116 ARG A N 1
ATOM 878 C CA . ARG A 1 116 ? 6.799 4.578 11.469 1.00 63.09 116 ARG A CA 1
ATOM 879 C C . ARG A 1 116 ? 5.556 4.757 12.351 1.00 63.09 116 ARG A C 1
ATOM 881 O O . ARG A 1 116 ? 4.876 3.788 12.668 1.00 63.09 116 ARG A O 1
ATOM 888 N N . ASP A 1 117 ? 5.239 5.993 12.716 1.00 57.69 117 ASP A N 1
ATOM 889 C CA . ASP A 1 117 ? 4.470 6.294 13.925 1.00 57.69 117 ASP A CA 1
ATOM 890 C C . ASP A 1 117 ? 2.944 6.253 13.735 1.00 57.69 117 ASP A C 1
ATOM 892 O O . ASP A 1 117 ? 2.194 6.379 14.701 1.00 57.69 117 ASP A O 1
ATOM 896 N N . VAL A 1 118 ? 2.443 6.083 12.503 1.00 68.88 118 VAL A N 1
ATOM 897 C CA . VAL A 1 118 ? 0.989 6.097 12.241 1.00 68.88 118 VAL A CA 1
ATOM 898 C C . VAL A 1 118 ? 0.345 4.723 12.466 1.00 68.88 118 VAL A C 1
ATOM 900 O O . VAL A 1 118 ? -0.788 4.651 12.940 1.00 68.88 118 VAL A O 1
ATOM 903 N N . ILE A 1 119 ? 1.051 3.643 12.124 1.00 79.81 119 ILE A N 1
ATOM 904 C CA . ILE A 1 119 ? 0.625 2.245 12.280 1.00 79.81 119 ILE A CA 1
ATOM 905 C C . ILE A 1 119 ? 1.884 1.403 12.514 1.00 79.81 119 ILE A C 1
ATOM 907 O O . ILE A 1 119 ? 2.823 1.476 11.727 1.00 79.81 119 ILE A O 1
ATOM 911 N N . GLU A 1 120 ? 1.888 0.571 13.553 1.00 83.00 120 GLU A N 1
ATOM 912 C CA . GLU A 1 120 ? 3.051 -0.259 13.912 1.00 83.00 120 GLU A CA 1
ATOM 913 C C . GLU A 1 120 ? 3.175 -1.534 13.060 1.00 83.00 120 GLU A C 1
ATOM 915 O O . GLU A 1 120 ? 4.237 -2.154 13.008 1.00 83.00 120 GLU A O 1
ATOM 920 N N . CYS A 1 121 ? 2.094 -1.937 12.389 1.00 91.38 121 CYS A N 1
ATOM 921 C CA . CYS A 1 121 ? 1.995 -3.225 11.718 1.00 91.38 121 CYS A CA 1
ATOM 922 C C . CYS A 1 121 ? 1.932 -3.094 10.188 1.00 91.38 121 CYS A C 1
ATOM 924 O O . CYS A 1 121 ? 0.960 -2.585 9.624 1.00 91.38 121 CYS A O 1
ATOM 926 N N . TYR A 1 122 ? 2.961 -3.622 9.526 1.00 93.62 122 TYR A N 1
ATOM 927 C CA . TYR A 1 122 ? 3.093 -3.724 8.074 1.00 93.62 122 TYR A CA 1
ATOM 928 C C . TYR A 1 122 ? 3.411 -5.173 7.703 1.00 93.62 122 TYR A C 1
ATOM 930 O O . TYR A 1 122 ? 4.396 -5.733 8.184 1.00 93.62 122 TYR A O 1
ATOM 938 N N . GLU A 1 123 ? 2.591 -5.789 6.857 1.00 94.88 123 GLU A N 1
ATOM 939 C CA . GLU A 1 123 ? 2.680 -7.215 6.547 1.00 94.88 123 GLU A CA 1
ATOM 940 C C . GLU A 1 123 ? 2.569 -7.509 5.053 1.00 94.88 123 GLU A C 1
ATOM 942 O O . GLU A 1 123 ? 2.045 -6.724 4.264 1.00 94.88 123 GLU A O 1
ATOM 947 N N . GLU A 1 124 ? 3.061 -8.680 4.663 1.00 95.25 124 GLU A N 1
ATOM 948 C CA . GLU A 1 124 ? 2.994 -9.164 3.292 1.00 95.25 124 GLU A CA 1
ATOM 949 C C . GLU A 1 124 ? 1.914 -10.241 3.133 1.00 95.25 124 GLU A C 1
ATOM 951 O O . GLU A 1 124 ? 1.806 -11.177 3.933 1.00 95.25 124 GLU A O 1
ATOM 956 N N . GLY A 1 125 ? 1.117 -10.123 2.070 1.00 95.12 125 GLY A N 1
ATOM 957 C CA . GLY A 1 125 ? 0.144 -11.130 1.650 1.00 95.12 125 GLY A CA 1
ATOM 958 C C . GLY A 1 125 ? -1.177 -11.099 2.420 1.00 95.12 125 GLY A C 1
ATOM 959 O O . GLY A 1 125 ? -2.221 -10.814 1.829 1.00 95.12 125 GLY A O 1
ATOM 960 N N . LYS A 1 126 ? -1.155 -11.424 3.718 1.00 94.31 126 LYS A N 1
ATOM 961 C CA . LYS A 1 126 ? -2.360 -11.545 4.561 1.00 94.31 126 LYS A CA 1
ATOM 962 C C . LYS A 1 126 ? -2.160 -10.935 5.953 1.00 94.31 126 LYS A C 1
ATOM 964 O O . LYS A 1 126 ? -1.035 -10.985 6.451 1.00 94.31 126 LYS A O 1
ATOM 969 N N . PRO A 1 127 ? -3.235 -10.453 6.605 1.00 95.19 127 PRO A N 1
ATOM 970 C CA . PRO A 1 127 ? -3.152 -9.957 7.973 1.00 95.19 127 PRO A CA 1
ATOM 971 C C . PRO A 1 127 ? -2.897 -11.107 8.962 1.00 95.19 127 PRO A C 1
ATOM 973 O O . PRO A 1 127 ? -3.557 -12.149 8.904 1.00 95.19 127 PRO A O 1
ATOM 976 N N . LYS A 1 128 ? -1.962 -10.923 9.894 1.00 93.75 128 LYS A N 1
ATOM 977 C CA . LYS A 1 128 ? -1.715 -11.798 11.054 1.00 93.75 128 LYS A CA 1
ATOM 978 C C . LYS A 1 128 ? -2.228 -11.179 12.352 1.00 93.75 128 LYS A C 1
ATOM 980 O O . LYS A 1 128 ? -2.371 -11.896 13.340 1.00 93.75 128 LYS 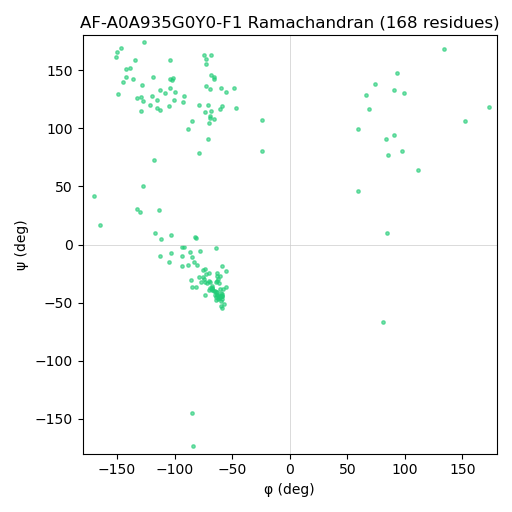A O 1
ATOM 985 N N . GLY A 1 129 ? -2.517 -9.879 12.348 1.00 91.31 129 GLY A N 1
ATOM 986 C CA . GLY A 1 129 ? -3.028 -9.143 13.496 1.00 91.31 129 GLY A CA 1
ATOM 987 C C . GLY A 1 129 ? -3.984 -8.015 13.104 1.00 91.31 129 GLY A C 1
ATOM 988 O O . GLY A 1 129 ? -4.132 -7.701 11.919 1.00 91.31 129 GLY A O 1
ATOM 989 N N . PRO A 1 130 ? -4.671 -7.427 14.095 1.00 94.31 130 PRO A N 1
ATOM 990 C CA . PRO A 1 130 ? -5.509 -6.260 13.878 1.00 94.31 130 PRO A CA 1
ATOM 991 C C . PRO A 1 130 ? -4.662 -5.006 13.640 1.00 94.31 130 PRO A C 1
ATOM 993 O O . PRO A 1 130 ? -3.520 -4.926 14.089 1.00 94.31 130 PRO A O 1
ATOM 996 N N . TRP A 1 131 ? -5.266 -3.992 13.020 1.00 94.38 131 TRP A N 1
ATOM 997 C CA . TRP A 1 131 ? -4.653 -2.675 12.796 1.00 94.38 131 TRP A CA 1
ATOM 998 C C . TRP A 1 131 ? -3.355 -2.742 11.981 1.00 94.38 131 TRP A C 1
ATOM 1000 O O . TRP A 1 131 ? -2.359 -2.109 12.325 1.00 94.38 131 TRP A O 1
ATOM 1010 N N . CYS A 1 132 ? -3.386 -3.503 10.886 1.00 94.69 132 CYS A N 1
ATOM 1011 C CA . CYS A 1 132 ? -2.235 -3.755 10.022 1.00 94.69 132 CYS A CA 1
ATOM 1012 C C . CYS A 1 132 ? -2.469 -3.250 8.599 1.00 94.69 132 CYS A C 1
ATOM 1014 O O . CYS A 1 132 ? -3.569 -3.371 8.051 1.00 94.69 132 CYS A O 1
ATOM 1016 N N . VAL A 1 133 ? -1.406 -2.738 7.980 1.00 96.25 133 VAL A N 1
ATOM 1017 C CA . VAL A 1 133 ? -1.347 -2.511 6.536 1.00 96.25 133 VAL A CA 1
ATOM 1018 C C . VAL A 1 133 ? -0.741 -3.743 5.876 1.00 96.25 133 VAL A C 1
ATOM 1020 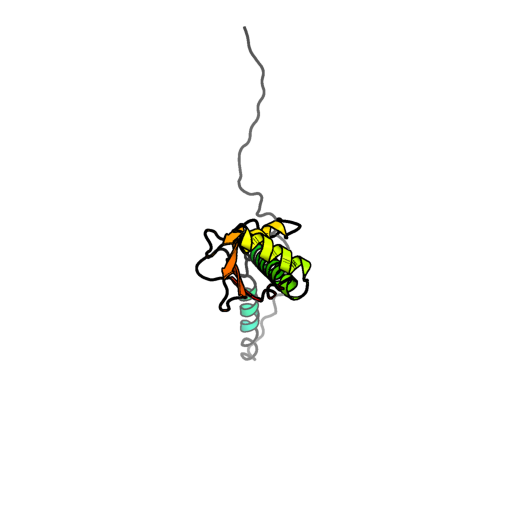O O . VAL A 1 133 ? 0.377 -4.139 6.192 1.00 96.25 133 VAL A O 1
ATOM 1023 N N . VAL A 1 134 ? -1.467 -4.341 4.942 1.00 97.50 134 VAL A N 1
ATOM 1024 C CA . VAL A 1 134 ? -1.035 -5.512 4.182 1.00 97.50 134 VAL A CA 1
ATOM 1025 C C . VAL A 1 134 ? -0.737 -5.093 2.750 1.00 97.50 134 VAL A C 1
ATOM 1027 O O . VAL A 1 134 ? -1.554 -4.434 2.105 1.00 97.50 134 VAL A O 1
ATOM 1030 N N . VAL A 1 135 ? 0.425 -5.495 2.245 1.00 97.25 135 VAL A N 1
ATOM 1031 C CA . VAL A 1 135 ? 0.842 -5.288 0.855 1.00 97.25 135 VAL A CA 1
ATOM 1032 C C . VAL A 1 135 ? 0.923 -6.636 0.151 1.00 97.25 135 VAL A C 1
ATOM 1034 O O . VAL A 1 135 ? 1.495 -7.592 0.677 1.00 97.25 135 VAL A O 1
ATOM 1037 N N . ARG A 1 136 ? 0.347 -6.730 -1.047 1.00 96.06 136 ARG A N 1
ATOM 1038 C CA . ARG A 1 136 ? 0.369 -7.944 -1.872 1.00 96.06 136 ARG A CA 1
ATOM 1039 C C . ARG A 1 136 ? 0.319 -7.618 -3.358 1.00 96.06 136 ARG A C 1
ATOM 1041 O O . ARG A 1 136 ? -0.029 -6.500 -3.735 1.00 96.06 136 ARG A O 1
ATOM 1048 N N . ASN A 1 137 ? 0.620 -8.606 -4.194 1.00 95.19 137 ASN A N 1
ATOM 1049 C CA . ASN A 1 137 ? 0.460 -8.474 -5.640 1.00 95.19 137 ASN A CA 1
ATOM 1050 C C . ASN A 1 137 ? -1.004 -8.182 -5.981 1.00 95.19 137 ASN A C 1
ATOM 1052 O O . ASN A 1 137 ? -1.922 -8.772 -5.405 1.00 95.19 137 ASN A O 1
ATOM 1056 N N . GLY A 1 138 ? -1.202 -7.218 -6.871 1.00 94.06 138 GLY A N 1
ATOM 1057 C CA . GLY A 1 138 ? -2.503 -6.827 -7.379 1.00 94.06 138 GLY A CA 1
ATOM 1058 C C . GLY A 1 138 ? -2.979 -7.692 -8.544 1.00 94.06 138 GLY A C 1
ATOM 1059 O O . GLY A 1 138 ? -2.369 -8.710 -8.865 1.00 94.06 138 GLY A O 1
ATOM 1060 N N . PRO A 1 139 ? -4.109 -7.306 -9.159 1.00 93.00 139 PRO A N 1
ATOM 1061 C CA . PRO A 1 139 ? -4.718 -8.070 -10.243 1.00 93.00 139 PRO A CA 1
ATOM 1062 C C . PRO A 1 139 ? -3.906 -8.040 -11.549 1.00 93.00 139 PRO A C 1
ATOM 1064 O O . PRO A 1 139 ? -4.053 -8.952 -12.358 1.00 93.00 139 PRO A O 1
ATOM 1067 N N . GLY A 1 140 ? -3.079 -7.014 -11.771 1.00 92.62 140 GLY A N 1
ATOM 1068 C CA . GLY A 1 140 ? -2.150 -6.934 -12.898 1.00 92.62 140 GLY A CA 1
ATOM 1069 C C . GLY A 1 140 ? -0.698 -7.217 -12.506 1.00 92.62 140 GLY A C 1
ATOM 1070 O O . GLY A 1 140 ? -0.309 -7.015 -11.358 1.00 92.62 140 GLY A O 1
ATOM 1071 N N . ASP A 1 141 ? 0.124 -7.587 -13.493 1.00 88.38 141 ASP A N 1
ATOM 1072 C CA . ASP A 1 141 ? 1.564 -7.894 -13.336 1.00 88.38 141 ASP A CA 1
ATOM 1073 C C . ASP A 1 141 ? 2.378 -6.762 -12.690 1.00 88.38 141 ASP A C 1
ATOM 1075 O O . ASP A 1 141 ? 3.452 -6.974 -12.136 1.00 88.38 141 ASP A O 1
ATOM 1079 N N . MET A 1 142 ? 1.844 -5.548 -12.787 1.00 91.62 142 MET A N 1
ATOM 1080 C CA . MET A 1 142 ? 2.451 -4.296 -12.358 1.00 91.62 142 MET A CA 1
ATOM 1081 C C . MET A 1 142 ? 1.661 -3.613 -11.249 1.00 91.62 142 MET A C 1
ATOM 1083 O O . MET A 1 142 ? 1.928 -2.460 -10.919 1.00 91.62 142 MET A O 1
ATOM 1087 N N . ASP A 1 143 ? 0.672 -4.295 -10.686 1.00 95.25 143 ASP A N 1
ATOM 1088 C CA . ASP A 1 143 ? -0.204 -3.723 -9.684 1.00 95.25 143 ASP A CA 1
ATOM 1089 C C . ASP A 1 143 ? 0.181 -4.245 -8.296 1.00 95.25 143 ASP A C 1
ATOM 1091 O O . ASP A 1 143 ? 0.502 -5.418 -8.106 1.00 95.25 143 ASP A O 1
ATOM 1095 N N . ILE A 1 144 ? 0.100 -3.374 -7.297 1.00 96.38 144 ILE A N 1
ATOM 1096 C CA . ILE A 1 144 ? 0.241 -3.710 -5.882 1.00 96.38 144 ILE A CA 1
ATOM 1097 C C . ILE A 1 144 ? -1.059 -3.340 -5.186 1.00 96.38 144 ILE A C 1
ATOM 1099 O O . ILE A 1 144 ? -1.542 -2.213 -5.288 1.00 96.38 144 ILE A O 1
ATOM 1103 N N . THR A 1 145 ? -1.625 -4.294 -4.457 1.00 98.06 145 THR A N 1
ATOM 1104 C CA . THR A 1 145 ? -2.777 -4.059 -3.587 1.00 98.06 145 THR A CA 1
ATOM 1105 C C . THR A 1 145 ? -2.292 -3.712 -2.185 1.00 98.06 145 THR A C 1
ATOM 1107 O O . THR A 1 145 ? -1.496 -4.448 -1.598 1.00 98.06 145 THR A O 1
ATOM 1110 N N . ILE A 1 146 ? -2.789 -2.596 -1.654 1.00 97.94 146 ILE A N 1
ATOM 1111 C CA . ILE A 1 146 ? -2.550 -2.120 -0.293 1.00 97.94 146 ILE A CA 1
ATOM 1112 C C . ILE A 1 146 ? -3.873 -2.131 0.465 1.00 97.94 146 ILE A C 1
ATOM 1114 O O . ILE A 1 146 ? -4.844 -1.489 0.060 1.00 97.94 146 ILE A O 1
ATOM 1118 N N . GLU A 1 147 ? -3.901 -2.827 1.592 1.00 98.06 147 GLU A N 1
ATOM 1119 C CA . GLU A 1 147 ? -5.102 -3.030 2.395 1.00 98.06 147 GLU A CA 1
ATOM 1120 C C . GLU A 1 147 ? -4.865 -2.656 3.849 1.00 98.06 147 GLU A C 1
ATOM 1122 O O . GLU A 1 147 ? -3.840 -2.999 4.422 1.00 98.06 147 GLU A O 1
ATOM 1127 N N . GLY A 1 148 ? -5.825 -1.970 4.461 1.00 97.19 148 GLY A N 1
ATOM 1128 C CA . GLY A 1 148 ? -5.834 -1.702 5.894 1.00 97.19 148 GLY A CA 1
ATOM 1129 C C . GLY A 1 148 ? -6.855 -2.588 6.589 1.00 97.19 148 GLY A C 1
ATOM 1130 O O . GLY A 1 148 ? -8.051 -2.457 6.326 1.00 97.19 148 GLY A O 1
ATOM 1131 N N . TYR A 1 149 ? -6.401 -3.434 7.508 1.00 97.19 149 TYR A N 1
ATOM 1132 C CA . TYR A 1 149 ? -7.251 -4.289 8.336 1.00 97.19 149 TYR A CA 1
ATOM 1133 C C . TYR A 1 149 ? -7.435 -3.670 9.723 1.00 97.19 149 TYR A C 1
ATOM 1135 O O . TYR A 1 149 ? -6.473 -3.222 10.344 1.00 97.19 149 TYR A O 1
ATOM 1143 N N . GLY A 1 150 ? -8.685 -3.599 10.183 1.00 95.31 150 GLY A N 1
ATOM 1144 C CA . GLY A 1 150 ? -9.052 -2.989 11.462 1.00 95.31 150 GLY A CA 1
ATOM 1145 C C . GLY A 1 150 ? -8.920 -3.969 12.625 1.00 95.31 150 GLY A C 1
ATOM 1146 O O . GLY A 1 150 ? -8.046 -4.830 12.631 1.00 95.31 150 GLY A O 1
ATOM 1147 N N . ALA A 1 151 ? -9.812 -3.862 13.612 1.00 94.19 151 ALA A N 1
ATOM 1148 C CA . ALA A 1 151 ? -9.893 -4.830 14.709 1.00 94.19 151 ALA A CA 1
ATOM 1149 C C . ALA A 1 151 ? -10.239 -6.256 14.229 1.00 94.19 151 ALA A C 1
ATOM 1151 O O . ALA A 1 151 ? -9.821 -7.231 14.848 1.00 94.19 151 ALA A O 1
ATOM 1152 N N . GLN A 1 152 ? -10.991 -6.370 13.129 1.00 94.12 152 GLN A N 1
ATOM 1153 C CA . GLN A 1 152 ? -11.291 -7.631 12.450 1.0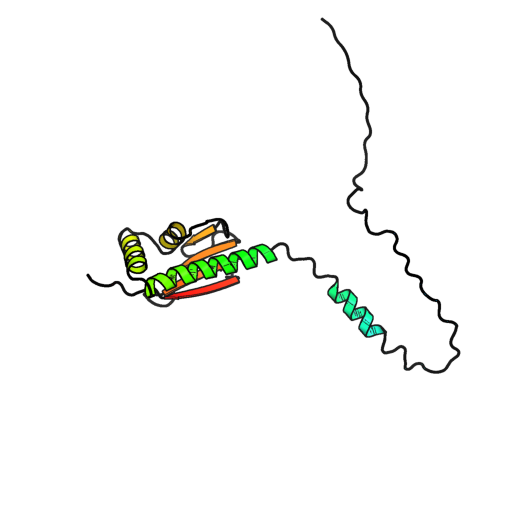0 94.12 152 GLN A CA 1
ATOM 1154 C C . GLN A 1 152 ? -10.403 -7.783 11.206 1.00 94.12 152 GLN A C 1
ATOM 1156 O O . GLN A 1 152 ? -10.086 -6.796 10.537 1.00 94.12 152 GLN A O 1
ATOM 1161 N N . THR A 1 153 ? -9.974 -9.016 10.926 1.00 95.81 153 THR A N 1
ATOM 1162 C CA . THR A 1 153 ? -9.011 -9.356 9.860 1.00 95.81 153 THR A CA 1
ATOM 1163 C C . THR A 1 153 ? -9.628 -10.155 8.708 1.00 95.81 153 THR A C 1
ATOM 1165 O O . THR A 1 153 ? -8.924 -10.581 7.796 1.00 95.81 153 THR A O 1
ATOM 1168 N N . ASP A 1 154 ? -10.940 -10.367 8.744 1.00 95.56 154 ASP A N 1
ATOM 1169 C CA . ASP A 1 154 ? -11.723 -11.073 7.730 1.00 95.56 154 ASP A CA 1
ATOM 1170 C C . ASP A 1 154 ? -11.921 -10.241 6.456 1.00 95.56 154 ASP A C 1
ATOM 1172 O O . ASP A 1 154 ? -11.956 -10.786 5.353 1.00 95.56 154 ASP A O 1
ATOM 1176 N N . SER A 1 155 ? -12.012 -8.919 6.605 1.00 95.94 155 SER A N 1
ATOM 1177 C CA . SER A 1 155 ? -12.165 -7.978 5.502 1.00 95.94 155 SER A CA 1
ATOM 1178 C C . SER A 1 155 ? -11.374 -6.685 5.734 1.00 95.94 155 SER A C 1
ATOM 1180 O O . SER A 1 155 ? -11.260 -6.209 6.868 1.00 95.94 155 SER A O 1
ATOM 1182 N N . PRO A 1 156 ? -10.798 -6.092 4.673 1.00 97.31 156 PRO A N 1
ATOM 1183 C CA . PRO A 1 156 ? -10.099 -4.825 4.798 1.00 97.31 156 PRO A CA 1
ATOM 1184 C C . PRO A 1 156 ? -11.099 -3.680 5.000 1.00 97.31 156 PRO A C 1
ATOM 1186 O O . PRO A 1 156 ? -12.090 -3.556 4.283 1.00 97.31 156 PRO A O 1
ATOM 1189 N N . VAL A 1 157 ? -10.789 -2.780 5.932 1.00 96.81 157 VAL A N 1
ATOM 1190 C CA . VAL A 1 157 ? -11.536 -1.531 6.162 1.00 96.81 157 VAL A CA 1
ATOM 1191 C C . VAL A 1 157 ? -11.339 -0.560 4.995 1.00 96.81 157 VAL A C 1
ATOM 1193 O O . VAL A 1 157 ? -12.218 0.235 4.661 1.00 96.81 157 VAL A O 1
ATOM 1196 N N . VAL A 1 158 ? -10.163 -0.606 4.373 1.00 97.62 158 VAL A N 1
ATOM 1197 C CA . VAL A 1 158 ? -9.807 0.193 3.202 1.00 97.62 158 VAL A CA 1
ATOM 1198 C C . VAL A 1 158 ? -8.899 -0.629 2.293 1.00 97.62 158 VAL A C 1
ATOM 1200 O O . VAL A 1 158 ? -8.015 -1.334 2.768 1.00 97.62 158 VAL A O 1
ATOM 1203 N N . SER A 1 159 ? -9.111 -0.530 0.983 1.00 97.88 159 SER A N 1
ATOM 1204 C CA . SER A 1 159 ? -8.281 -1.180 -0.032 1.00 97.88 159 SER A CA 1
ATOM 1205 C C . SER A 1 159 ? -7.991 -0.206 -1.172 1.00 97.88 159 SER A C 1
ATOM 1207 O O . SER A 1 159 ? -8.833 0.634 -1.526 1.00 97.88 159 SER A O 1
ATOM 1209 N N . ARG A 1 160 ? -6.773 -0.273 -1.703 1.00 98.00 160 ARG A N 1
ATOM 1210 C CA . ARG A 1 160 ? -6.280 0.522 -2.829 1.00 98.00 160 ARG A CA 1
ATOM 1211 C C . ARG A 1 160 ? -5.382 -0.339 -3.702 1.00 98.00 160 ARG A C 1
ATOM 1213 O O . ARG A 1 160 ? -4.707 -1.235 -3.207 1.00 98.00 160 ARG A O 1
ATOM 1220 N N . VAL A 1 161 ? -5.343 -0.020 -4.989 1.00 97.81 161 VAL A N 1
ATOM 1221 C CA . VAL A 1 161 ? -4.436 -0.649 -5.947 1.00 97.81 161 VAL A CA 1
ATOM 1222 C C . VAL A 1 161 ? -3.588 0.450 -6.560 1.00 97.81 161 VAL A C 1
ATOM 1224 O O . VAL A 1 161 ? -4.135 1.371 -7.157 1.00 97.81 161 VAL A O 1
ATOM 1227 N N . ALA A 1 162 ? -2.274 0.352 -6.390 1.00 96.81 162 ALA A N 1
ATOM 1228 C CA . ALA A 1 162 ? -1.310 1.230 -7.034 1.00 96.81 162 ALA A CA 1
ATOM 1229 C C . ALA A 1 162 ? -0.668 0.494 -8.208 1.00 96.81 162 ALA A C 1
ATOM 1231 O O . ALA A 1 162 ? -0.357 -0.693 -8.099 1.00 96.81 162 ALA A O 1
ATOM 1232 N N . ARG A 1 163 ? -0.429 1.205 -9.311 1.00 95.81 163 ARG A N 1
ATOM 1233 C CA . ARG A 1 163 ? 0.295 0.658 -10.458 1.00 95.81 163 ARG A CA 1
ATOM 1234 C C . ARG A 1 163 ? 1.740 1.130 -10.443 1.00 95.81 163 ARG A C 1
ATOM 1236 O O . ARG A 1 163 ? 2.009 2.328 -10.433 1.00 95.81 163 ARG A O 1
ATOM 1243 N N . LEU A 1 164 ? 2.655 0.175 -10.464 1.00 94.62 164 LEU A N 1
ATOM 1244 C CA . LEU A 1 164 ? 4.088 0.404 -10.497 1.00 94.62 164 LEU A CA 1
ATOM 1245 C C . LEU A 1 164 ? 4.534 0.908 -11.876 1.00 94.62 164 LEU A C 1
ATOM 1247 O O . LEU A 1 164 ? 3.885 0.656 -12.897 1.00 94.62 164 LEU A O 1
ATOM 1251 N N . GLY A 1 165 ? 5.657 1.623 -11.907 1.00 91.19 165 GLY A N 1
ATOM 1252 C CA . GLY A 1 165 ? 6.325 1.991 -13.153 1.00 91.19 165 GLY A CA 1
ATOM 1253 C C . GLY A 1 165 ? 6.915 0.776 -13.864 1.00 91.19 165 GLY A C 1
ATOM 1254 O O . GLY A 1 165 ? 7.401 -0.155 -13.227 1.00 91.19 165 GLY A O 1
ATOM 1255 N N . GLU A 1 166 ? 6.917 0.774 -15.196 1.00 90.44 166 GLU A N 1
ATOM 1256 C CA . GLU A 1 166 ? 7.599 -0.277 -15.960 1.00 90.44 166 GLU A CA 1
ATOM 1257 C C . GLU A 1 166 ? 9.117 -0.219 -15.733 1.00 90.44 166 GLU A C 1
ATOM 1259 O O . GLU A 1 166 ? 9.677 0.880 -15.625 1.00 90.44 166 GLU A O 1
ATOM 1264 N N . PRO A 1 167 ? 9.817 -1.364 -15.678 1.00 82.19 167 PRO A N 1
ATOM 1265 C CA . PRO A 1 167 ? 11.257 -1.362 -15.505 1.00 82.19 167 PRO A CA 1
ATOM 1266 C C . PRO A 1 167 ? 11.897 -0.787 -16.767 1.00 82.19 167 PRO A C 1
ATOM 1268 O O . PRO A 1 167 ? 11.814 -1.371 -17.851 1.00 82.19 167 PRO A O 1
ATOM 1271 N N . LYS A 1 168 ? 12.553 0.370 -16.641 1.00 78.62 168 LYS A N 1
ATOM 1272 C CA . LYS A 1 168 ? 13.322 0.940 -17.748 1.00 78.62 168 LYS A CA 1
ATOM 1273 C C . LYS A 1 168 ? 14.565 0.079 -17.959 1.00 78.62 168 LYS A C 1
ATOM 1275 O O . LYS A 1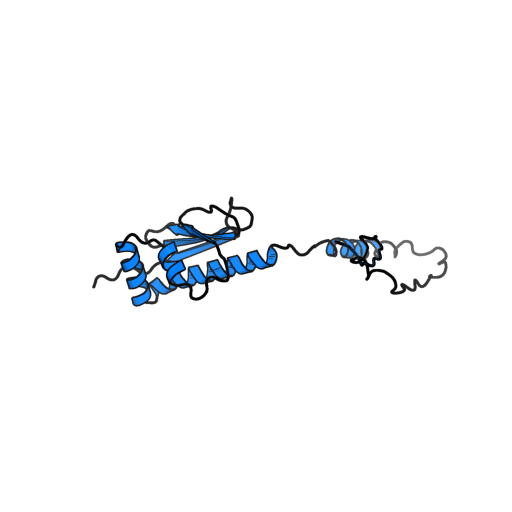 168 ? 15.375 -0.074 -17.048 1.00 78.62 168 LYS A O 1
ATOM 1280 N N . ARG A 1 169 ? 14.700 -0.500 -19.153 1.00 72.12 169 ARG A N 1
ATOM 1281 C CA . ARG A 1 169 ? 15.937 -1.162 -19.582 1.00 72.12 169 ARG A CA 1
ATOM 1282 C C . ARG A 1 169 ? 16.953 -0.062 -19.884 1.00 72.12 169 ARG A C 1
ATOM 1284 O O . ARG A 1 169 ? 16.706 0.739 -20.784 1.00 72.12 169 ARG A O 1
ATOM 1291 N N . PHE A 1 170 ? 18.014 0.004 -19.090 1.00 59.31 170 PHE A N 1
ATOM 1292 C CA . PHE A 1 170 ? 19.166 0.872 -19.331 1.00 59.31 170 PHE A CA 1
ATOM 1293 C C . PHE A 1 170 ? 20.264 0.090 -20.045 1.00 59.31 170 PHE A C 1
ATOM 1295 O O . PHE A 1 170 ? 20.380 -1.127 -19.766 1.00 59.31 170 PHE A O 1
#

Solvent-accessible surface area (backbone atoms only — not comparable to full-atom values): 10873 Å² total; per-residue (Å²): 132,85,80,90,85,82,83,91,84,86,83,86,87,73,98,68,87,88,76,86,86,85,82,87,81,86,80,85,75,78,80,75,77,90,79,73,93,82,72,86,74,69,68,77,68,61,60,67,62,60,57,55,57,62,68,68,72,68,73,70,79,62,85,56,56,66,55,52,54,32,39,52,49,50,44,52,52,53,39,53,57,42,36,40,18,49,79,32,69,66,52,27,50,51,50,51,54,41,40,76,74,73,44,51,72,46,54,52,49,66,74,68,48,93,69,68,82,67,56,90,39,77,36,65,72,56,76,90,53,54,52,24,38,26,31,33,82,32,98,47,100,51,25,35,28,39,30,20,22,38,90,53,70,89,56,62,78,42,78,48,75,25,52,49,38,79,86,79,87,128

Nearest PDB structures (foldseek):
  1h71-assembly1_P  TM=5.766E-01  e=3.825E+00  Pseudomonas sp. 'TAC II 18'
  3vi1-assembly2_B  TM=6.877E-01  e=8.620E+00  Pseudomonas aeruginosa
  1o0t-assembly1_A  TM=6.325E-01  e=7.607E+00  Pseudomonas sp. 'TAC II 18'
  1srp-assembly1_A  TM=6.762E-01  e=8.620E+00  Serratia sp. E-15